Protein AF-A0A087A1I3-F1 (afdb_monomer)

Organism: NCBI:txid1437608

Foldseek 3Di:
DFWKWKWWAFPVGDIDIFTQDPVLLVVLQVVCVVVVCDGCVSNVQSSVLSSNVSRCVVVVVDPDDSVVVVVGTDDMDIDDDDPCPDDDPDD

pLDDT: mean 90.28, std 14.57, range [47.62, 9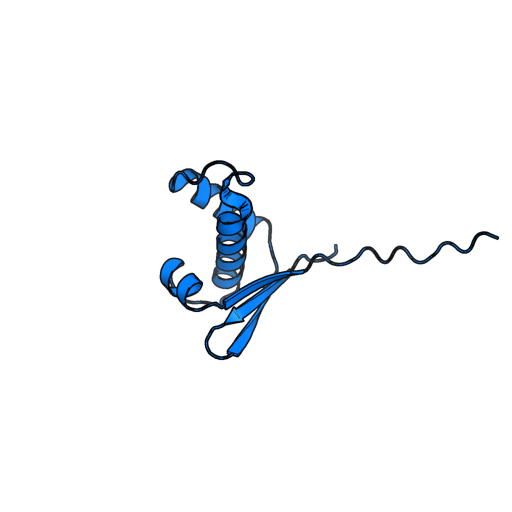8.69]

Radius of gyration: 15.6 Å; Cα contacts (8 Å, |Δi|>4): 113; chains: 1; bounding box: 30×58×27 Å

Secondary structure (DSSP, 8-state):
-PPPEEEEEETTS-EEEEE--HHHHHHHHHHHHHTT--STTTTHHHHHHHHHHHHHHHTTS--S-HHHHHTTEEEEEEEPPP---------

Mean predicted aligned error: 6.08 Å

Solvent-accessible surface area (backbone atoms only — not comparable to full-atom values): 5393 Å² total; per-residue (Å²): 132,84,71,40,32,32,43,38,37,33,72,90,71,53,74,48,78,36,63,65,42,71,70,19,46,53,53,20,54,53,50,29,54,78,69,68,51,54,55,63,83,74,28,43,68,65,36,50,54,42,21,52,48,42,22,27,47,73,72,66,75,43,89,64,57,68,70,66,44,59,75,44,41,74,50,73,49,74,44,71,70,76,82,80,72,72,82,80,80,90,124

Structure (mmCIF, N/CA/C/O backbone):
data_AF-A0A087A1I3-F1
#
_entry.id   AF-A0A087A1I3-F1
#
loop_
_atom_site.group_PDB
_atom_site.id
_atom_site.type_symbol
_atom_site.label_atom_id
_atom_site.label_alt_id
_atom_site.label_comp_id
_atom_site.label_asym_id
_atom_site.label_entity_id
_atom_site.label_seq_id
_atom_site.pdbx_PDB_ins_code
_atom_site.Cartn_x
_atom_site.Cartn_y
_atom_site.Cartn_z
_atom_site.occupancy
_atom_site.B_iso_or_equiv
_atom_site.auth_seq_id
_atom_site.auth_comp_id
_atom_site.auth_asym_id
_atom_site.auth_atom_id
_atom_site.pdbx_PDB_model_num
ATOM 1 N N . MET A 1 1 ? 5.245 19.890 11.987 1.00 53.78 1 MET A N 1
ATOM 2 C CA . MET A 1 1 ? 5.403 19.075 10.76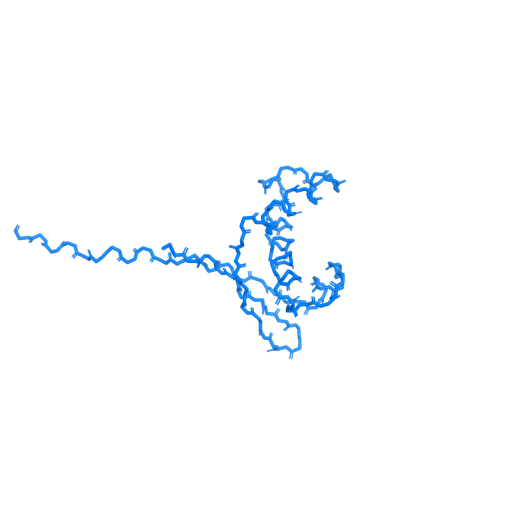3 1.00 53.78 1 MET A CA 1
ATOM 3 C C . MET A 1 1 ? 4.026 18.581 10.378 1.00 53.78 1 MET A C 1
ATOM 5 O O . MET A 1 1 ? 3.397 17.936 11.208 1.00 53.78 1 MET A O 1
ATOM 9 N N . LYS A 1 2 ? 3.515 18.947 9.201 1.00 62.53 2 LYS A N 1
ATOM 10 C CA . LYS A 1 2 ? 2.197 18.474 8.776 1.00 62.53 2 LYS A CA 1
ATOM 11 C C . LYS A 1 2 ? 2.322 17.023 8.305 1.00 62.53 2 LYS A C 1
ATOM 13 O O . LYS A 1 2 ? 3.215 16.700 7.526 1.00 62.53 2 LYS A O 1
ATOM 18 N N . GLN A 1 3 ? 1.496 16.141 8.853 1.00 77.81 3 GLN A N 1
ATOM 19 C CA . GLN A 1 3 ? 1.607 14.703 8.634 1.00 77.81 3 GLN A CA 1
ATOM 20 C C . GLN A 1 3 ? 0.829 14.312 7.377 1.00 77.81 3 GLN A C 1
ATOM 22 O O . GLN A 1 3 ? -0.364 14.579 7.282 1.00 77.81 3 GLN A O 1
ATOM 27 N N . LYS A 1 4 ? 1.511 13.701 6.403 1.00 91.44 4 LYS A N 1
ATOM 28 C CA . LYS A 1 4 ? 0.866 13.150 5.209 1.00 91.44 4 LYS A CA 1
ATOM 29 C C . LYS A 1 4 ? 0.129 11.870 5.602 1.00 91.44 4 LYS A C 1
ATOM 31 O O . LYS A 1 4 ? 0.728 10.989 6.225 1.00 91.44 4 LYS A O 1
ATOM 36 N N . THR A 1 5 ? -1.143 11.758 5.246 1.00 96.56 5 THR A N 1
ATOM 37 C CA . THR A 1 5 ? -1.959 10.574 5.549 1.00 96.56 5 THR A CA 1
ATOM 38 C C . THR A 1 5 ? -2.552 9.984 4.279 1.00 96.56 5 THR A C 1
ATOM 40 O O . THR A 1 5 ? -2.470 10.577 3.202 1.00 96.56 5 THR A O 1
ATOM 43 N N . ALA A 1 6 ? -3.113 8.788 4.389 1.00 97.56 6 ALA A N 1
ATOM 44 C CA . ALA A 1 6 ? -3.954 8.211 3.355 1.00 97.56 6 ALA A CA 1
ATOM 45 C C . ALA A 1 6 ? -5.188 7.564 3.980 1.00 97.56 6 ALA A C 1
ATOM 47 O O . ALA A 1 6 ? -5.070 6.917 5.023 1.00 97.56 6 ALA A O 1
ATOM 48 N N . THR A 1 7 ? -6.335 7.744 3.331 1.00 98.31 7 THR A N 1
ATOM 49 C CA . THR A 1 7 ? -7.570 7.008 3.608 1.00 98.31 7 THR A CA 1
ATOM 50 C C . THR A 1 7 ? -7.634 5.806 2.671 1.00 98.31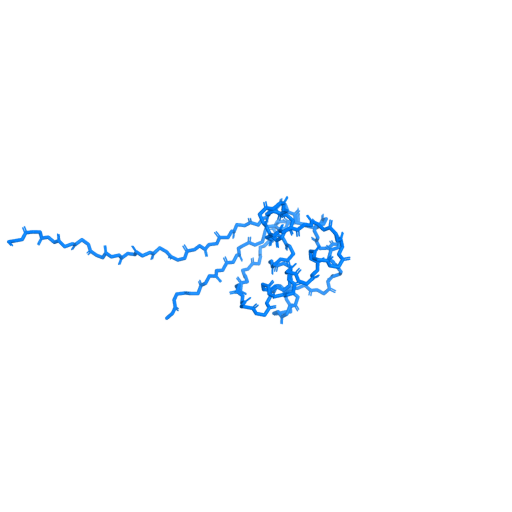 7 THR A C 1
ATOM 52 O O . THR A 1 7 ? -7.420 5.951 1.467 1.00 98.31 7 THR A O 1
ATOM 55 N N . ILE A 1 8 ? -7.887 4.625 3.225 1.00 98.62 8 ILE A N 1
ATOM 56 C CA . ILE A 1 8 ? -8.066 3.359 2.512 1.00 98.62 8 ILE A CA 1
ATOM 57 C C . ILE A 1 8 ? -9.551 3.020 2.570 1.00 98.62 8 ILE A C 1
ATOM 59 O O . ILE A 1 8 ? -10.090 2.911 3.670 1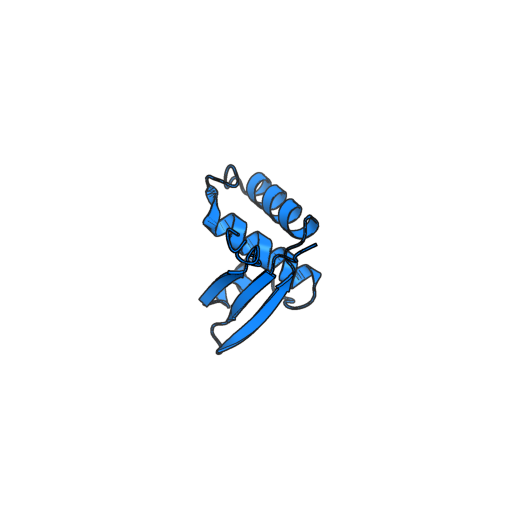.00 98.62 8 ILE A O 1
ATOM 63 N N . TYR A 1 9 ? -10.183 2.830 1.416 1.00 98.50 9 TYR A N 1
ATOM 64 C CA . TYR A 1 9 ? -11.589 2.442 1.312 1.00 98.50 9 TYR A CA 1
ATOM 65 C C . TYR A 1 9 ? -11.675 0.951 0.992 1.00 98.50 9 TYR A C 1
ATOM 67 O O . TYR A 1 9 ? -11.179 0.524 -0.052 1.00 98.50 9 TYR A O 1
ATOM 75 N N . TYR A 1 10 ? -12.278 0.154 1.872 1.00 98.50 10 TYR A N 1
ATOM 76 C CA . TYR A 1 10 ? -12.3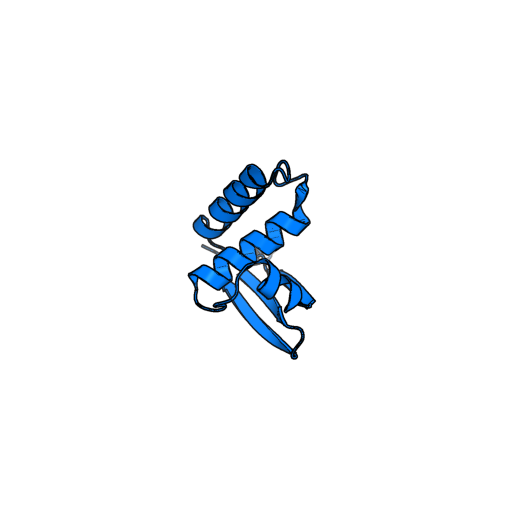78 -1.298 1.706 1.00 98.50 10 TYR A CA 1
ATOM 77 C C . TYR A 1 10 ? -13.677 -1.720 1.015 1.00 98.50 10 TYR A C 1
ATOM 79 O O . TYR A 1 10 ? -14.698 -1.034 1.080 1.00 98.50 10 TYR A O 1
ATOM 87 N N . ALA A 1 11 ? -13.650 -2.881 0.357 1.00 98.19 11 ALA A N 1
ATOM 88 C CA . ALA A 1 11 ? -14.787 -3.417 -0.393 1.00 98.19 11 ALA A CA 1
ATOM 89 C C . ALA A 1 11 ? -16.004 -3.778 0.482 1.00 98.19 11 ALA A C 1
ATOM 91 O O . ALA A 1 11 ? -17.132 -3.802 -0.005 1.00 98.19 11 ALA A O 1
ATOM 92 N N . ASP A 1 12 ? -15.791 -4.043 1.769 1.00 97.06 12 ASP A N 1
ATOM 93 C CA . ASP A 1 12 ? -16.842 -4.295 2.765 1.00 97.06 12 ASP A CA 1
ATOM 94 C C . ASP A 1 12 ? -17.417 -3.000 3.383 1.00 97.06 12 ASP A C 1
ATOM 96 O O . ASP A 1 12 ? -18.295 -3.060 4.246 1.00 97.06 12 ASP A O 1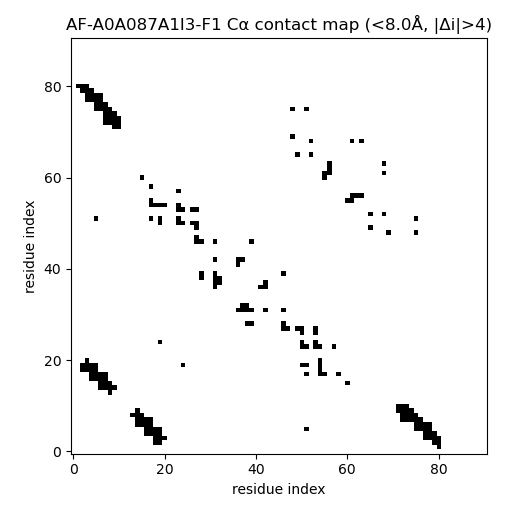
ATOM 100 N N . GLY A 1 13 ? -16.943 -1.835 2.930 1.00 97.38 13 GLY A N 1
ATOM 101 C CA . GLY A 1 13 ? -17.433 -0.516 3.317 1.00 97.38 13 GLY A CA 1
ATOM 102 C C . GLY A 1 13 ? -16.753 0.111 4.533 1.00 97.38 13 GLY A C 1
ATOM 103 O O . GLY A 1 13 ? -17.155 1.209 4.914 1.00 97.38 13 GLY A O 1
ATOM 104 N N . HIS A 1 14 ? -15.754 -0.531 5.154 1.00 97.44 14 HIS A N 1
ATOM 105 C CA . HIS A 1 14 ? -14.973 0.133 6.205 1.00 97.44 14 HIS A CA 1
ATOM 106 C C . HIS A 1 14 ? -13.842 0.997 5.635 1.00 97.44 14 HIS A C 1
ATOM 108 O O . HIS A 1 14 ? -13.471 0.897 4.464 1.00 97.44 14 HIS A O 1
ATOM 114 N N . GLU A 1 15 ? -13.281 1.849 6.494 1.00 98.44 15 GLU A N 1
ATOM 115 C CA . GLU A 1 15 ? -12.175 2.736 6.151 1.00 98.44 15 GLU A CA 1
ATOM 116 C C . GLU A 1 15 ? -11.063 2.669 7.195 1.00 98.44 15 GLU A C 1
ATOM 118 O O . GLU A 1 15 ? -11.318 2.575 8.399 1.00 98.44 15 GLU A O 1
ATOM 123 N N . ASP A 1 16 ? -9.822 2.800 6.733 1.00 98.25 16 ASP A N 1
ATOM 124 C CA . ASP A 1 16 ? -8.672 3.058 7.595 1.00 98.25 16 ASP A CA 1
ATOM 125 C C . ASP A 1 16 ? -7.957 4.340 7.196 1.00 98.25 16 ASP A C 1
ATOM 127 O O . ASP A 1 16 ? -7.746 4.618 6.019 1.00 98.25 16 ASP A O 1
ATOM 131 N N . VAL A 1 17 ? -7.470 5.070 8.198 1.00 97.56 17 VAL A N 1
ATOM 132 C CA . VAL A 1 17 ? -6.535 6.178 7.993 1.00 97.56 17 VAL A CA 1
ATOM 133 C C . VAL A 1 17 ? -5.154 5.766 8.478 1.00 97.56 17 VAL A C 1
ATOM 135 O O . VAL A 1 17 ? -4.981 5.307 9.613 1.00 97.56 17 VAL A O 1
ATOM 138 N N . VAL A 1 18 ? -4.152 5.949 7.620 1.00 97.38 18 VAL A N 1
ATOM 139 C CA . VAL A 1 18 ? -2.753 5.633 7.919 1.00 97.38 18 VAL A CA 1
ATOM 140 C C . VAL A 1 18 ? -1.851 6.843 7.742 1.00 97.38 18 VAL A C 1
ATOM 142 O O . VAL A 1 18 ? -2.044 7.680 6.863 1.00 97.38 18 VAL A O 1
ATOM 145 N N . ASN A 1 19 ? -0.816 6.904 8.574 1.00 96.38 19 ASN A N 1
ATOM 146 C CA . ASN A 1 19 ? 0.247 7.888 8.445 1.00 96.38 19 ASN A CA 1
ATOM 147 C C . ASN A 1 19 ? 1.273 7.411 7.420 1.00 96.38 19 ASN A C 1
ATOM 149 O O . ASN A 1 19 ? 1.863 6.339 7.573 1.00 96.38 19 ASN A O 1
ATOM 153 N N . LEU A 1 20 ? 1.525 8.230 6.405 1.00 96.38 20 LEU A N 1
ATOM 154 C CA . LEU A 1 20 ? 2.531 7.956 5.390 1.00 96.38 20 LEU A CA 1
ATOM 155 C C . LEU A 1 20 ? 3.908 8.363 5.929 1.00 96.38 20 LEU A C 1
ATOM 157 O O . LEU A 1 20 ? 4.174 9.532 6.205 1.00 96.38 20 LEU A O 1
ATOM 161 N N . THR A 1 21 ? 4.768 7.366 6.146 1.00 94.81 21 THR A N 1
ATOM 162 C CA . THR A 1 21 ? 6.084 7.533 6.783 1.00 94.81 21 THR A CA 1
ATOM 163 C C . THR A 1 21 ? 7.217 7.289 5.796 1.00 94.81 21 THR A C 1
ATOM 165 O O . THR A 1 21 ? 7.099 6.444 4.912 1.00 94.81 21 THR A O 1
ATOM 168 N N . ALA A 1 22 ? 8.373 7.923 6.016 1.00 95.44 22 ALA A N 1
ATOM 169 C CA . ALA A 1 22 ? 9.571 7.676 5.208 1.00 95.44 22 ALA A CA 1
ATOM 170 C C . ALA A 1 22 ? 9.937 6.179 5.132 1.00 95.44 22 ALA A C 1
ATOM 172 O O . ALA A 1 22 ? 10.283 5.675 4.071 1.00 95.44 22 ALA A O 1
ATOM 173 N N . ARG A 1 23 ? 9.766 5.425 6.230 1.00 96.25 23 ARG A N 1
ATOM 174 C CA . ARG A 1 23 ? 9.993 3.970 6.243 1.00 96.25 23 ARG A CA 1
ATOM 175 C C . ARG A 1 23 ? 9.086 3.228 5.261 1.00 96.25 23 ARG A C 1
ATOM 177 O O . ARG A 1 23 ? 9.541 2.297 4.605 1.00 96.25 23 ARG A O 1
ATOM 184 N N . ALA A 1 24 ? 7.806 3.586 5.203 1.00 97.44 24 ALA A N 1
ATOM 185 C CA . ALA A 1 24 ? 6.872 2.958 4.279 1.00 97.44 24 ALA A CA 1
ATOM 186 C C . ALA A 1 24 ? 7.164 3.362 2.822 1.00 97.44 24 ALA A C 1
ATOM 188 O O . ALA A 1 24 ? 7.016 2.526 1.935 1.00 97.44 24 ALA A O 1
ATOM 189 N N . GLN A 1 25 ? 7.670 4.578 2.586 1.00 96.38 25 GLN A N 1
ATOM 190 C CA . GLN A 1 25 ? 8.123 5.007 1.261 1.00 96.38 25 GLN A CA 1
ATOM 191 C C . GLN A 1 25 ? 9.333 4.190 0.792 1.00 96.38 25 GLN A C 1
ATOM 193 O O . GLN A 1 25 ? 9.279 3.611 -0.288 1.00 96.38 25 GLN A O 1
ATOM 198 N N . CYS A 1 26 ? 10.374 4.048 1.622 1.00 96.81 26 CYS A N 1
ATOM 199 C CA . CYS A 1 26 ? 11.546 3.238 1.273 1.00 96.81 26 CYS A CA 1
ATOM 200 C C . CYS A 1 26 ? 11.171 1.780 0.969 1.00 96.81 26 CYS A C 1
ATOM 202 O O . CYS A 1 26 ? 11.703 1.186 0.038 1.00 96.81 26 CYS A O 1
ATOM 204 N N . LYS A 1 27 ? 10.212 1.204 1.711 1.00 97.50 27 LYS A N 1
ATOM 205 C CA . LYS A 1 27 ? 9.700 -0.146 1.425 1.00 97.50 27 LYS A CA 1
ATOM 206 C C . LYS A 1 27 ? 9.026 -0.245 0.054 1.00 97.50 27 LYS A C 1
ATOM 208 O O . LYS A 1 27 ? 9.132 -1.287 -0.585 1.00 97.50 27 LYS A O 1
ATOM 213 N N . ALA A 1 28 ? 8.318 0.797 -0.382 1.00 97.31 28 ALA A N 1
ATOM 214 C CA . ALA A 1 28 ? 7.719 0.832 -1.713 1.00 97.31 28 ALA A CA 1
ATOM 215 C C . ALA A 1 28 ? 8.772 0.966 -2.817 1.00 97.31 28 ALA A C 1
ATOM 217 O O . ALA A 1 28 ? 8.666 0.280 -3.829 1.00 97.31 28 ALA A O 1
ATOM 218 N N . GLU A 1 29 ? 9.814 1.773 -2.603 1.00 9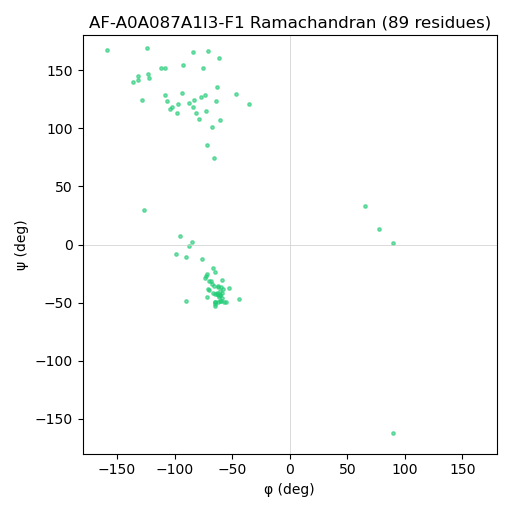5.94 29 GLU A N 1
ATOM 219 C CA . GLU A 1 29 ? 10.945 1.906 -3.536 1.00 95.94 29 GLU A CA 1
ATOM 220 C C . GLU A 1 29 ? 11.690 0.582 -3.703 1.00 95.94 29 GLU A C 1
ATOM 222 O O . GLU A 1 29 ? 11.889 0.121 -4.826 1.00 95.94 29 GLU A O 1
ATOM 227 N N . GLU A 1 30 ? 12.039 -0.065 -2.592 1.00 96.12 30 GLU A N 1
ATOM 228 C CA . GLU A 1 30 ? 12.694 -1.372 -2.593 1.00 96.12 30 GLU A CA 1
ATOM 229 C C . GLU A 1 30 ? 11.829 -2.423 -3.300 1.00 96.12 30 GLU A C 1
ATOM 231 O O . GLU A 1 30 ? 12.314 -3.148 -4.169 1.00 96.12 30 GLU A O 1
ATOM 236 N N . HIS A 1 31 ? 10.529 -2.472 -2.992 1.00 96.31 31 HIS A N 1
ATOM 237 C CA . HIS A 1 31 ? 9.620 -3.420 -3.628 1.00 96.31 31 HIS A CA 1
ATOM 238 C C . HIS A 1 31 ? 9.494 -3.180 -5.139 1.00 96.31 31 HIS A C 1
ATOM 240 O O . HIS A 1 31 ? 9.525 -4.142 -5.909 1.00 96.31 31 HIS A O 1
ATOM 246 N N . ALA A 1 32 ? 9.397 -1.923 -5.578 1.00 95.62 32 ALA A N 1
ATOM 247 C CA . ALA A 1 32 ? 9.343 -1.576 -6.996 1.00 95.62 32 ALA A CA 1
ATOM 248 C C . ALA A 1 32 ? 10.608 -2.029 -7.743 1.00 95.62 32 ALA A C 1
ATOM 250 O O . ALA A 1 32 ? 10.506 -2.618 -8.820 1.00 95.62 32 ALA A O 1
ATOM 251 N N . GLN A 1 33 ? 11.790 -1.826 -7.153 1.00 94.50 33 GLN A N 1
ATOM 252 C CA . GLN A 1 33 ? 13.061 -2.268 -7.735 1.00 94.50 33 GLN A CA 1
ATOM 253 C C . GLN A 1 33 ? 13.156 -3.794 -7.817 1.00 94.50 33 GLN A C 1
ATOM 255 O O . GLN A 1 33 ? 13.442 -4.332 -8.886 1.00 94.50 33 GLN A O 1
ATOM 260 N N . VAL A 1 34 ? 12.867 -4.498 -6.717 1.00 95.94 34 VAL A N 1
ATOM 261 C CA . VAL A 1 34 ? 12.946 -5.969 -6.644 1.00 95.94 34 VAL A CA 1
ATOM 262 C C . VAL A 1 34 ? 12.014 -6.640 -7.651 1.00 95.94 34 VAL A C 1
ATOM 264 O O . VAL A 1 34 ? 12.372 -7.655 -8.241 1.00 95.94 34 VAL A O 1
ATOM 267 N N . ASN A 1 35 ? 10.833 -6.068 -7.879 1.00 94.88 35 ASN A N 1
ATOM 268 C CA . ASN A 1 35 ? 9.835 -6.640 -8.778 1.00 94.88 35 ASN A CA 1
ATOM 269 C C . ASN A 1 35 ? 9.894 -6.065 -10.204 1.00 94.88 35 ASN A C 1
ATOM 271 O O . ASN A 1 35 ? 9.007 -6.344 -11.012 1.00 94.88 35 ASN A O 1
ATOM 275 N N . GLY A 1 36 ? 10.907 -5.253 -10.524 1.00 94.94 36 GLY A N 1
ATOM 276 C CA . GLY A 1 36 ? 11.116 -4.718 -11.870 1.00 94.94 36 GLY A CA 1
ATOM 277 C C . GLY A 1 36 ? 10.018 -3.762 -12.344 1.00 94.94 36 GLY A C 1
ATOM 278 O O . GLY A 1 36 ? 9.694 -3.742 -13.528 1.00 94.94 36 GLY A O 1
ATOM 279 N N . TRP A 1 37 ? 9.415 -2.983 -11.441 1.00 93.00 37 TRP A N 1
ATOM 280 C CA . TRP A 1 37 ? 8.344 -2.035 -11.787 1.00 93.00 37 TRP A CA 1
ATOM 281 C C . TRP A 1 37 ? 8.866 -0.765 -12.469 1.00 93.00 37 TRP A C 1
ATOM 283 O O . TRP A 1 37 ? 8.072 -0.016 -13.030 1.00 93.00 37 TRP A O 1
ATOM 293 N N . GLY A 1 38 ? 10.180 -0.538 -12.434 1.00 89.25 38 GLY A N 1
ATOM 294 C CA . GLY A 1 38 ? 10.804 0.702 -12.885 1.00 89.25 38 GLY A CA 1
ATOM 295 C C . GLY A 1 38 ? 10.908 1.730 -11.761 1.00 89.25 38 GLY A C 1
ATOM 296 O O . GLY A 1 38 ? 10.843 1.389 -10.576 1.00 89.25 38 GLY A O 1
ATOM 297 N N . SER A 1 39 ? 11.115 2.992 -12.129 1.00 87.31 39 SER A N 1
ATOM 298 C CA . SER A 1 39 ? 11.163 4.088 -11.160 1.00 87.31 39 SER A CA 1
ATOM 299 C C . SER A 1 39 ? 9.772 4.391 -10.587 1.00 87.31 39 SER A C 1
ATOM 301 O O . SER A 1 39 ? 8.751 3.952 -11.121 1.00 87.31 39 SER A O 1
ATOM 303 N N . ALA A 1 40 ? 9.707 5.174 -9.505 1.00 83.31 40 ALA A N 1
ATOM 304 C CA . ALA A 1 40 ? 8.429 5.601 -8.932 1.00 83.31 40 ALA A CA 1
ATOM 305 C C . ALA A 1 40 ? 7.562 6.384 -9.939 1.00 83.31 40 ALA A C 1
ATOM 307 O O . ALA A 1 40 ? 6.340 6.286 -9.884 1.00 83.31 40 ALA A O 1
ATOM 308 N N . GLU A 1 41 ? 8.174 7.106 -10.882 1.00 88.69 41 GLU A N 1
ATOM 309 C CA . GLU A 1 41 ? 7.446 7.817 -11.939 1.00 88.69 41 GLU A CA 1
ATOM 310 C C . GLU A 1 41 ? 6.840 6.847 -12.965 1.00 88.69 41 GLU A C 1
ATOM 312 O O . GLU A 1 41 ? 5.690 7.022 -13.367 1.00 88.69 41 GLU A O 1
ATOM 317 N N . ASP A 1 42 ? 7.552 5.768 -13.308 1.00 90.81 42 ASP A N 1
ATOM 318 C CA . ASP A 1 42 ? 7.082 4.759 -14.272 1.00 90.81 42 ASP A CA 1
ATOM 319 C C . ASP A 1 42 ? 5.945 3.886 -13.712 1.00 90.81 42 ASP A C 1
ATOM 321 O O . ASP A 1 42 ? 5.134 3.342 -14.463 1.00 90.81 42 ASP A O 1
ATOM 325 N N . CYS A 1 43 ? 5.863 3.743 -12.383 1.00 91.50 43 CYS A N 1
ATOM 326 C CA . CYS A 1 43 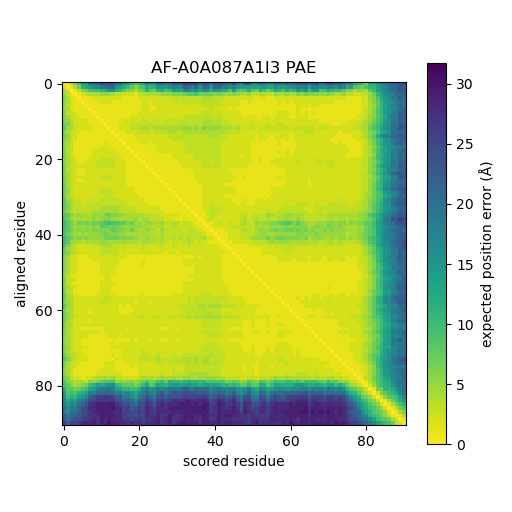? 4.887 2.884 -11.707 1.00 91.50 43 CYS A CA 1
ATOM 327 C C . CYS A 1 43 ? 4.066 3.603 -10.629 1.00 91.50 43 CYS A C 1
ATOM 329 O O . CYS A 1 43 ? 3.606 2.972 -9.676 1.00 91.50 43 CYS A O 1
ATOM 331 N N . LYS A 1 44 ? 3.834 4.910 -10.793 1.00 93.56 44 LYS A N 1
ATOM 332 C CA . LYS A 1 44 ? 3.270 5.807 -9.769 1.00 93.56 44 LYS A CA 1
ATOM 333 C C . LYS A 1 44 ? 2.073 5.244 -9.004 1.00 93.56 44 LYS A C 1
ATOM 335 O O . LYS A 1 44 ? 2.044 5.310 -7.779 1.00 93.56 44 LYS A O 1
ATOM 340 N N . ILE A 1 45 ? 1.104 4.664 -9.709 1.00 94.25 45 ILE A N 1
ATOM 341 C CA . ILE A 1 45 ? -0.101 4.095 -9.088 1.00 94.25 45 ILE A CA 1
ATOM 342 C C . ILE A 1 45 ? 0.264 2.901 -8.191 1.00 94.25 45 ILE A C 1
ATOM 344 O O . ILE A 1 45 ? -0.055 2.890 -7.005 1.00 94.25 45 ILE A O 1
ATOM 348 N N . ARG A 1 46 ? 1.003 1.923 -8.728 1.00 95.25 46 ARG A N 1
ATOM 349 C CA . ARG A 1 46 ? 1.448 0.730 -7.983 1.00 95.25 46 ARG A CA 1
ATOM 350 C C . ARG A 1 46 ? 2.331 1.097 -6.797 1.00 95.25 46 ARG A C 1
ATOM 352 O O . ARG A 1 46 ? 2.190 0.526 -5.719 1.00 95.25 46 ARG A O 1
ATOM 359 N N . PHE A 1 47 ? 3.212 2.073 -6.993 1.00 97.12 47 PHE A N 1
ATOM 360 C CA . PHE A 1 47 ? 4.062 2.607 -5.945 1.00 97.12 47 PHE A CA 1
ATOM 361 C C . PHE A 1 47 ? 3.235 3.182 -4.790 1.00 97.12 47 PHE A C 1
ATOM 363 O O . PHE A 1 47 ? 3.481 2.844 -3.634 1.00 97.12 47 PHE A O 1
ATOM 370 N N . VAL A 1 48 ? 2.235 4.021 -5.088 1.00 96.88 48 VAL A N 1
ATOM 371 C CA . VAL A 1 48 ? 1.367 4.630 -4.069 1.00 96.88 48 VAL A CA 1
ATOM 372 C C . VAL A 1 48 ? 0.594 3.566 -3.293 1.00 96.88 48 VAL A C 1
ATOM 374 O O . VAL A 1 48 ? 0.593 3.615 -2.063 1.00 96.88 48 VAL A O 1
ATOM 377 N N . TYR A 1 49 ? 0.007 2.574 -3.963 1.00 98.06 49 TYR A N 1
ATOM 378 C CA . TYR A 1 49 ? -0.697 1.496 -3.265 1.00 98.06 49 TYR A CA 1
ATOM 379 C C . TYR A 1 49 ? 0.231 0.689 -2.357 1.00 98.06 49 TYR A C 1
ATOM 381 O O . TYR A 1 49 ? -0.112 0.448 -1.200 1.00 98.06 49 TYR A O 1
ATOM 389 N N . TYR A 1 50 ? 1.434 0.339 -2.819 1.00 98.38 50 TYR A N 1
ATOM 390 C CA . TYR A 1 50 ? 2.384 -0.376 -1.968 1.00 98.38 50 TYR A CA 1
ATOM 391 C C . TYR A 1 50 ? 2.902 0.493 -0.812 1.00 98.38 50 TYR A C 1
ATOM 393 O O . TYR A 1 50 ? 3.116 -0.002 0.295 1.00 98.38 50 TYR A O 1
ATOM 401 N N . TYR A 1 51 ? 3.064 1.800 -1.021 1.00 98.06 51 TYR A N 1
ATOM 402 C CA . TYR A 1 51 ? 3.423 2.738 0.040 1.00 98.06 51 TYR A CA 1
ATOM 403 C C . TYR A 1 51 ? 2.354 2.752 1.143 1.00 98.06 51 TYR A C 1
ATOM 405 O O . TYR A 1 51 ? 2.666 2.596 2.329 1.00 98.06 51 TYR A O 1
ATOM 413 N N . VAL A 1 52 ? 1.086 2.873 0.759 1.00 98.44 52 VAL A N 1
ATOM 414 C CA . VAL A 1 52 ? -0.038 2.881 1.702 1.00 98.44 52 VAL A CA 1
ATOM 415 C C . VAL A 1 52 ? -0.187 1.524 2.391 1.00 98.44 52 VAL A C 1
ATOM 417 O O . VAL A 1 52 ? -0.310 1.485 3.616 1.00 98.44 52 VAL A O 1
ATOM 420 N N . TYR A 1 53 ? -0.044 0.418 1.657 1.00 98.69 53 TYR A N 1
ATOM 421 C CA . TYR A 1 53 ? 0.025 -0.931 2.223 1.00 98.69 53 TYR A CA 1
ATOM 422 C C . TYR A 1 53 ? 1.132 -1.053 3.272 1.00 98.69 53 TYR A C 1
ATOM 424 O O . TYR A 1 53 ? 0.898 -1.522 4.384 1.00 98.69 53 TYR A O 1
ATOM 432 N N . ALA A 1 54 ? 2.351 -0.612 2.954 1.00 98.50 54 ALA A N 1
ATOM 433 C CA . ALA A 1 54 ? 3.483 -0.702 3.865 1.00 98.50 54 ALA A CA 1
ATOM 434 C C . ALA A 1 54 ? 3.245 0.114 5.144 1.00 98.50 54 ALA A C 1
ATOM 436 O O . ALA A 1 54 ? 3.645 -0.323 6.232 1.00 98.50 54 ALA A O 1
ATOM 437 N N . ALA A 1 55 ? 2.577 1.266 5.035 1.00 98.38 55 ALA A N 1
ATOM 438 C CA . ALA A 1 55 ? 2.141 2.055 6.181 1.00 98.38 55 ALA A CA 1
ATOM 439 C C . ALA A 1 55 ? 1.091 1.300 7.012 1.00 98.38 55 ALA A C 1
ATOM 441 O O . ALA A 1 55 ? 1.309 1.118 8.209 1.00 98.38 55 ALA A O 1
ATOM 442 N N . ALA A 1 56 ? 0.030 0.784 6.382 1.00 98.44 56 ALA A N 1
ATOM 443 C CA . ALA A 1 56 ? -1.032 0.006 7.026 1.00 98.44 56 ALA A CA 1
ATOM 444 C C . ALA A 1 56 ? -0.506 -1.255 7.729 1.00 98.44 56 ALA A C 1
ATOM 446 O O . ALA A 1 56 ? -0.881 -1.561 8.861 1.00 98.44 56 ALA A O 1
ATOM 447 N N . ARG A 1 57 ? 0.423 -1.972 7.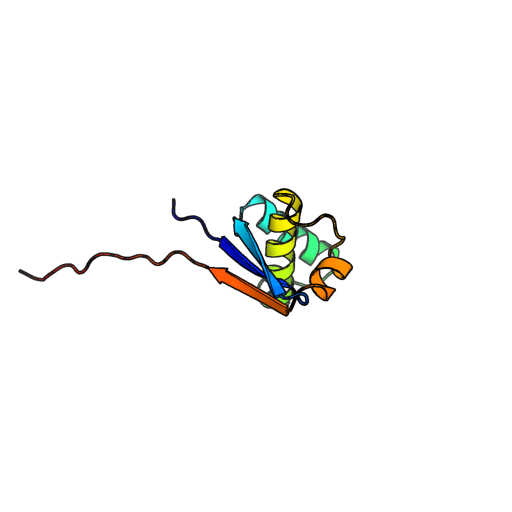094 1.00 98.25 57 ARG A N 1
ATOM 448 C CA . ARG A 1 57 ? 1.070 -3.164 7.654 1.00 98.25 57 ARG A CA 1
ATOM 449 C C . ARG A 1 57 ? 1.910 -2.816 8.876 1.00 98.25 57 ARG A C 1
ATOM 451 O O . ARG A 1 57 ? 1.879 -3.530 9.872 1.00 98.25 57 ARG A O 1
ATOM 458 N N . THR A 1 58 ? 2.662 -1.716 8.804 1.00 96.56 58 THR A N 1
ATOM 459 C CA . THR A 1 58 ? 3.554 -1.282 9.891 1.00 96.56 58 THR A CA 1
ATOM 460 C C . THR A 1 58 ? 2.769 -0.697 11.071 1.00 96.56 58 THR A C 1
ATOM 462 O O . THR A 1 58 ? 3.220 -0.814 12.206 1.00 96.56 58 THR A O 1
ATOM 465 N N . SER A 1 59 ? 1.594 -0.107 10.832 1.00 96.75 59 SER A N 1
ATOM 466 C CA . SER A 1 59 ? 0.697 0.408 11.876 1.00 96.75 59 SER A CA 1
ATOM 467 C C . SER A 1 59 ? -0.278 -0.634 12.438 1.00 96.75 59 SER A C 1
ATOM 469 O O . SER A 1 59 ? -1.051 -0.311 13.336 1.00 96.75 59 SER A O 1
ATOM 471 N N . GLY A 1 60 ? -0.252 -1.872 11.932 1.00 97.81 60 GLY A N 1
ATOM 472 C CA . GLY A 1 60 ? -1.115 -2.963 12.393 1.00 97.81 60 GLY A CA 1
ATOM 473 C C . GLY A 1 60 ? -2.557 -2.906 11.878 1.00 97.81 60 GLY A C 1
ATOM 474 O O . GLY A 1 60 ? -3.398 -3.641 12.384 1.00 97.81 60 GLY A O 1
ATOM 475 N N . LYS A 1 61 ? -2.847 -2.067 10.877 1.00 97.94 61 LYS A N 1
ATOM 476 C CA . LYS A 1 61 ? -4.172 -1.956 10.246 1.00 97.94 61 LYS A CA 1
ATOM 477 C C . LYS A 1 61 ? -4.521 -3.138 9.351 1.00 97.94 61 LYS A C 1
ATOM 479 O O . LYS A 1 61 ? -5.681 -3.493 9.227 1.00 97.94 61 LYS A O 1
ATOM 484 N N . THR A 1 62 ? -3.514 -3.799 8.786 1.00 97.75 62 THR A N 1
ATOM 485 C CA . THR A 1 62 ? -3.722 -5.042 8.045 1.00 97.75 62 THR A CA 1
ATOM 486 C C . THR A 1 62 ? -2.743 -6.129 8.463 1.00 97.75 62 THR A C 1
ATOM 488 O O . THR A 1 62 ? -1.558 -5.885 8.723 1.00 97.75 62 THR A O 1
ATOM 491 N N . SER A 1 63 ? -3.251 -7.358 8.519 1.00 97.56 63 SER A N 1
ATOM 492 C CA . SER A 1 63 ? -2.456 -8.573 8.671 1.00 97.56 63 SER A CA 1
ATOM 493 C C . SER A 1 63 ? -2.201 -9.298 7.340 1.00 97.56 63 SER A C 1
ATOM 495 O O . SER A 1 63 ? -1.397 -10.235 7.307 1.00 97.56 63 SER A O 1
ATOM 497 N N . LEU A 1 64 ? -2.850 -8.857 6.258 1.00 98.31 64 LEU A N 1
ATOM 498 C CA . LEU A 1 64 ? -2.861 -9.532 4.963 1.00 98.31 64 LEU A CA 1
ATOM 499 C C . LEU A 1 64 ? -1.530 -9.350 4.205 1.00 98.31 64 LEU A C 1
ATOM 501 O O . LEU A 1 64 ? -0.834 -8.348 4.400 1.00 98.31 64 LEU A O 1
ATOM 505 N N . PRO A 1 65 ? -1.149 -10.311 3.343 1.00 98.00 65 PRO A N 1
ATOM 506 C CA . PRO A 1 65 ? -0.170 -10.092 2.277 1.00 98.00 65 PRO A CA 1
ATOM 507 C C . PRO A 1 65 ? -0.645 -9.027 1.276 1.00 98.00 65 PRO A C 1
ATOM 509 O O . PRO A 1 65 ? -1.842 -8.772 1.183 1.00 98.00 65 PRO A O 1
ATOM 512 N N . TYR A 1 66 ? 0.280 -8.445 0.503 1.00 97.94 66 TYR A N 1
ATOM 513 C CA . TYR A 1 66 ? -0.023 -7.328 -0.402 1.00 97.94 66 TYR A CA 1
ATOM 514 C C . TYR A 1 66 ? -1.126 -7.653 -1.414 1.00 97.94 66 TYR A C 1
ATOM 516 O O . TYR A 1 66 ? -2.084 -6.896 -1.495 1.00 97.94 66 TYR A O 1
ATOM 524 N N . ASP A 1 67 ? -1.032 -8.787 -2.113 1.00 97.69 67 ASP A N 1
ATOM 525 C CA . ASP A 1 67 ? -2.008 -9.157 -3.148 1.00 97.69 67 ASP A CA 1
ATOM 526 C C . ASP A 1 67 ? -3.417 -9.346 -2.554 1.00 97.69 67 ASP A C 1
ATOM 528 O O . ASP A 1 67 ? -4.396 -8.808 -3.052 1.00 97.69 67 ASP A O 1
ATOM 532 N N . ALA A 1 68 ? -3.517 -10.004 -1.396 1.00 98.44 68 ALA A N 1
ATOM 533 C CA . ALA A 1 68 ? -4.797 -10.154 -0.704 1.00 98.44 68 ALA A CA 1
ATOM 534 C C . ALA A 1 68 ? -5.335 -8.823 -0.147 1.00 98.44 68 ALA A C 1
ATOM 536 O O . ALA A 1 68 ? -6.544 -8.632 -0.048 1.00 98.44 68 ALA A O 1
ATOM 537 N N . TRP A 1 69 ? -4.449 -7.907 0.252 1.00 98.50 69 TRP A N 1
ATOM 538 C CA . TRP A 1 69 ? -4.847 -6.582 0.713 1.00 98.50 69 TRP A CA 1
ATOM 539 C C . TRP A 1 69 ? -5.336 -5.708 -0.444 1.00 98.50 69 TRP A C 1
ATOM 541 O O . TRP A 1 69 ? -6.381 -5.078 -0.305 1.00 98.50 69 TRP A O 1
ATOM 551 N N . ILE A 1 70 ? -4.630 -5.685 -1.580 1.00 98.06 70 ILE A N 1
ATOM 552 C CA . ILE A 1 70 ? -5.019 -4.853 -2.724 1.00 98.06 70 ILE A CA 1
ATOM 553 C C . ILE A 1 70 ? -6.348 -5.326 -3.327 1.00 98.06 70 ILE A C 1
ATOM 555 O O . ILE A 1 70 ? -7.175 -4.490 -3.672 1.00 98.06 70 ILE A O 1
ATOM 559 N N . ASP A 1 71 ? -6.604 -6.638 -3.335 1.00 98.38 71 ASP A N 1
ATOM 560 C CA . ASP A 1 71 ? -7.891 -7.214 -3.752 1.00 98.38 71 ASP A CA 1
ATOM 561 C C . ASP A 1 71 ? -9.050 -6.858 -2.798 1.00 98.38 71 ASP A C 1
ATOM 563 O O . ASP A 1 71 ? -10.219 -6.950 -3.172 1.00 98.38 71 ASP A O 1
ATOM 567 N N . SER A 1 72 ? -8.746 -6.466 -1.555 1.00 98.19 72 SER A N 1
ATOM 568 C CA . SER A 1 72 ? -9.750 -6.131 -0.534 1.00 98.19 72 SER A CA 1
ATOM 569 C C . SER A 1 72 ? -10.172 -4.659 -0.521 1.00 98.19 72 SER A C 1
ATOM 571 O O . SER A 1 72 ? -11.134 -4.313 0.171 1.00 98.19 72 SER A O 1
ATOM 573 N N . ILE A 1 73 ? -9.471 -3.790 -1.255 1.00 98.19 73 ILE A N 1
ATOM 574 C CA . ILE A 1 73 ? -9.723 -2.345 -1.260 1.00 98.19 73 ILE A CA 1
ATOM 575 C C . ILE A 1 73 ? -10.357 -1.875 -2.571 1.00 98.19 73 ILE A C 1
ATOM 577 O O . ILE A 1 73 ? -10.146 -2.455 -3.630 1.00 98.19 73 ILE A O 1
ATOM 581 N N . ILE A 1 74 ? -11.133 -0.797 -2.490 1.00 98.06 74 ILE A N 1
ATOM 582 C CA . ILE A 1 74 ? -11.717 -0.104 -3.642 1.00 98.06 74 ILE A CA 1
ATOM 583 C C . ILE A 1 74 ? -10.764 0.989 -4.126 1.00 98.06 74 ILE A C 1
ATOM 585 O O . ILE A 1 74 ? -10.505 1.093 -5.322 1.00 98.06 74 ILE A O 1
ATOM 589 N N . ASP A 1 75 ? -10.261 1.816 -3.204 1.00 97.44 75 ASP A N 1
ATOM 590 C CA . ASP A 1 75 ? -9.386 2.935 -3.545 1.00 97.44 75 ASP A CA 1
ATOM 591 C C . ASP A 1 75 ? -8.542 3.415 -2.353 1.00 97.44 75 ASP A C 1
ATOM 593 O O . ASP A 1 75 ? -8.784 3.066 -1.192 1.00 97.44 75 ASP A O 1
ATOM 597 N N . VAL A 1 76 ? -7.546 4.249 -2.651 1.00 97.75 76 VAL A N 1
ATOM 598 C CA . VAL A 1 76 ? -6.721 4.972 -1.688 1.00 97.75 76 VAL A CA 1
ATOM 599 C C . VAL A 1 76 ? -6.703 6.456 -2.031 1.00 97.75 76 VAL A C 1
ATOM 601 O O . VAL A 1 76 ? -6.229 6.865 -3.089 1.00 97.75 76 VAL A O 1
ATOM 604 N N . GLN A 1 77 ? -7.080 7.283 -1.061 1.00 96.94 77 GLN A N 1
ATOM 605 C CA . GLN A 1 77 ? -6.957 8.732 -1.153 1.00 96.94 77 GLN A CA 1
ATOM 606 C C . GLN A 1 77 ? -5.777 9.220 -0.319 1.00 96.94 77 GLN A C 1
ATOM 608 O O . GLN A 1 77 ? -5.771 9.112 0.906 1.00 96.94 77 GLN A O 1
ATOM 613 N N . VAL A 1 78 ? -4.774 9.802 -0.976 1.00 95.25 78 VAL A N 1
ATOM 614 C CA . VAL A 1 78 ? -3.637 10.432 -0.296 1.00 95.25 78 VAL A CA 1
ATOM 615 C C . VAL A 1 78 ? -4.005 11.857 0.103 1.00 95.25 78 VAL A C 1
ATOM 617 O O . VAL A 1 78 ? -4.234 12.709 -0.752 1.00 95.25 78 VAL A O 1
ATOM 620 N N . ASN A 1 79 ? -3.986 12.132 1.403 1.00 93.19 79 ASN A N 1
ATOM 621 C CA . ASN A 1 79 ? -4.297 13.439 1.962 1.00 93.19 79 ASN A CA 1
ATOM 622 C C . ASN A 1 79 ? -2.992 14.194 2.233 1.00 93.19 79 ASN A C 1
ATOM 624 O O . ASN A 1 79 ? -2.179 13.811 3.086 1.00 93.19 79 ASN A O 1
ATOM 628 N N . VAL A 1 80 ? -2.780 15.272 1.481 1.00 84.38 80 VAL A N 1
ATOM 629 C CA . VAL A 1 80 ? -1.683 16.210 1.717 1.00 84.38 80 VAL A CA 1
ATOM 630 C C . VAL A 1 80 ? -2.257 17.372 2.521 1.00 84.38 80 VAL A C 1
ATOM 632 O O . VAL A 1 80 ? -3.215 17.993 2.071 1.00 84.38 80 VAL A O 1
ATOM 635 N N . PRO A 1 81 ? -1.731 17.650 3.718 1.00 75.56 81 PRO A N 1
ATOM 636 C CA . PRO A 1 81 ? -2.250 18.734 4.536 1.00 75.56 81 PRO A CA 1
ATOM 637 C C . PRO A 1 81 ? -2.019 20.080 3.832 1.00 75.56 81 PRO A C 1
ATOM 639 O O . PRO A 1 81 ? -0.881 20.407 3.502 1.00 75.56 81 PRO A O 1
ATOM 642 N N . GLU A 1 82 ? -3.092 20.841 3.602 1.00 66.44 82 GLU A N 1
ATOM 643 C CA . GLU A 1 82 ? -3.041 22.137 2.918 1.00 66.44 82 GLU A CA 1
ATOM 644 C C . GLU A 1 82 ? -2.214 23.156 3.713 1.00 66.44 82 GLU A C 1
ATOM 646 O O . GLU A 1 82 ? -2.348 23.285 4.939 1.00 66.44 82 GLU A O 1
ATOM 651 N N . ASP A 1 83 ? -1.352 23.905 3.024 1.00 57.69 83 ASP A N 1
ATOM 652 C CA . ASP A 1 83 ? -0.800 25.164 3.520 1.00 57.69 83 ASP A CA 1
ATOM 653 C C . ASP A 1 83 ? -1.890 26.234 3.498 1.00 57.69 83 ASP A C 1
ATOM 655 O O . ASP A 1 83 ? -2.026 26.993 2.551 1.00 57.69 83 ASP A O 1
ATOM 659 N N . ASN A 1 84 ? -2.690 26.287 4.572 1.00 50.88 84 ASN A N 1
ATOM 660 C CA . ASN A 1 84 ? -3.396 27.509 4.950 1.00 50.88 84 ASN A CA 1
ATOM 661 C C . ASN A 1 84 ? -2.353 28.561 5.361 1.00 50.88 84 ASN A C 1
ATOM 663 O O . ASN A 1 84 ? -2.155 28.818 6.551 1.00 50.88 84 ASN A O 1
ATOM 667 N N . ASP A 1 85 ? -1.653 29.132 4.384 1.00 50.38 85 ASP A N 1
ATOM 668 C CA . ASP A 1 85 ? -1.083 30.461 4.537 1.00 50.38 85 ASP A CA 1
ATOM 669 C C . ASP A 1 85 ? -2.274 31.414 4.598 1.00 50.38 85 ASP A C 1
ATOM 671 O O . ASP A 1 85 ? -2.942 31.686 3.601 1.00 50.38 85 ASP A O 1
ATOM 675 N N . ALA A 1 86 ? -2.599 31.827 5.823 1.00 49.94 86 ALA A N 1
ATOM 676 C CA . ALA A 1 86 ? -3.576 32.863 6.084 1.00 49.94 86 ALA A CA 1
ATOM 677 C C . ALA A 1 86 ? -3.304 34.058 5.162 1.00 49.94 86 ALA A C 1
ATOM 679 O O . ALA A 1 86 ? -2.170 34.532 5.058 1.00 49.94 86 ALA A O 1
ATOM 680 N N . GLU A 1 87 ? -4.368 34.503 4.497 1.00 53.22 87 GLU A N 1
ATOM 681 C CA . GLU A 1 87 ? -4.452 35.730 3.716 1.00 53.22 87 GLU A CA 1
ATOM 682 C C . GLU A 1 87 ? -3.615 36.835 4.367 1.00 53.22 87 GLU A C 1
ATOM 684 O O . GLU A 1 87 ? -3.857 37.207 5.513 1.00 53.22 87 GLU A O 1
ATOM 689 N N . ASN A 1 88 ? -2.632 37.377 3.648 1.00 47.62 88 ASN A N 1
ATOM 690 C CA . ASN A 1 88 ? -2.053 38.657 4.030 1.00 47.62 88 ASN A CA 1
ATOM 691 C C . ASN A 1 88 ? -3.029 39.744 3.545 1.00 47.62 88 ASN A C 1
ATOM 693 O O . ASN A 1 88 ? -3.117 39.940 2.328 1.00 47.62 88 ASN A O 1
ATOM 697 N N . PRO A 1 89 ? -3.780 40.448 4.415 1.00 59.22 89 PRO A N 1
ATOM 698 C CA . PRO A 1 89 ? -4.545 41.592 3.963 1.00 59.22 89 PRO A CA 1
ATOM 699 C C . PRO A 1 89 ? -3.538 42.704 3.680 1.00 59.22 89 PRO A C 1
ATOM 701 O O . PRO A 1 89 ? -2.840 43.169 4.579 1.00 59.22 89 PRO A O 1
ATOM 704 N N . THR A 1 90 ? -3.425 43.110 2.419 1.00 55.06 90 THR A N 1
ATOM 705 C CA . THR A 1 90 ? -2.643 44.286 2.035 1.00 55.06 90 THR A CA 1
ATOM 706 C C . THR A 1 90 ? -3.228 45.522 2.723 1.00 55.06 90 THR A C 1
ATOM 708 O O . THR A 1 90 ? -4.305 45.980 2.335 1.00 55.06 90 THR A O 1
ATOM 711 N N . VAL A 1 91 ? -2.524 46.033 3.737 1.00 50.22 91 VAL A N 1
ATOM 712 C CA . VAL A 1 91 ? -2.656 47.395 4.285 1.00 50.22 91 VAL A CA 1
ATOM 713 C C . VAL A 1 91 ? -1.486 48.248 3.832 1.00 50.22 91 VAL A C 1
ATOM 715 O O . VAL A 1 91 ? -0.354 47.716 3.790 1.00 50.22 91 VAL A O 1
#

Nearest PDB structures (foldseek):
  9e6q-assembly1_AR  TM=3.194E-01  e=7.045E-01  Pyrobaculum calidifontis JCM 11548
  1zg2-assembly1_A  TM=4.010E-01  e=1.529E+00  Halalkalibacterium halodurans
  8wr4-assembly1_B  TM=6.300E-01  e=7.200E+00  Chryseobacterium
  1mgp-assembly1_A  TM=2.673E-01  e=1.979E+00  Thermotoga maritima
  5l10-assembly3_E  TM=3.580E-01  e=8.739E+00  Burkholderia cenocepacia J2315

Sequence (91 aa):
MKQKTATIYYADGHEDVVNLTARAQCKAEEHAQVNGWGSAEDCKIRFVYYYVYAAARTSGKTSLPYDAWIDSIIDVQVNVPEDNDAENPTV